Protein AF-A0A357B4Y9-F1 (afdb_monomer)

Radius of gyration: 15.04 Å; Cα contacts (8 Å, |Δi|>4): 105; chains: 1; bounding box: 45×20×36 Å

pLDDT: mean 73.41, std 16.6, range [34.28, 91.31]

Nearest PDB structures (foldseek):
  6k0r-assembly2_G  TM=5.530E-01  e=3.514E+00  Homo sapiens
  4ww4-assembly1_A  TM=5.555E-01  e=6.642E+00  Thermochaetoides thermophila DSM 1495
  4wvy-assembly1_A  TM=4.750E-01  e=5.583E+00  Thermochaetoides thermophila DSM 1495
  7qho-assembly1_I  TM=3.592E-01  e=8.372E+00  Corynebacterium glutamicum ATCC 13032

Secondary structure (DSSP, 8-state):
-HHHHT-EEEEETTEEEEES-HHHHHHHHHHHHHHHHHHHTT----HHHHHHHHHHHHTT-GGGHHHHTS----B-TTS-B---SSHHHHTT-

Mean predicted aligned error: 10.37 Å

Sequence (93 aa):
IETELGVRVADRADQIHISGEVEAVMKAEKAINGLLLLASRGENIDAQNVRYILKLVGEGREAKISELSGDVVCITAKGKPIKAKTLGQKAYV

Foldseek 3Di:
DCVVLVWDWDDDDNDIDIDDDPLSSVLVVLLVVLVVLCVVLVHDDDPLLSVVCSVCSVVVNSVCSNVLSVDQDDAPP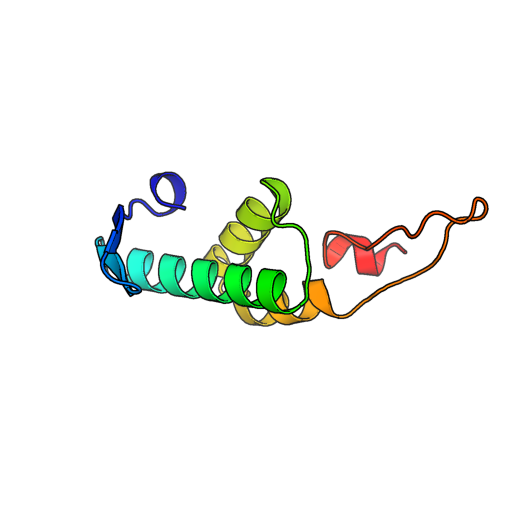VRDGDRQNDPVSVVVD

Solvent-accessible surface area (backbone atoms only — not comparable to full-atom values): 5648 Å² total; per-residue (Å²): 103,42,86,80,52,65,32,49,77,44,83,55,94,98,38,81,46,70,46,61,54,70,69,36,37,54,41,50,52,54,35,51,52,47,50,50,54,39,47,76,70,71,45,85,87,46,76,65,57,53,52,50,41,48,50,30,36,73,70,75,42,51,78,54,54,66,57,58,77,67,53,87,55,62,62,45,102,82,75,53,74,47,64,48,88,40,72,75,49,49,78,77,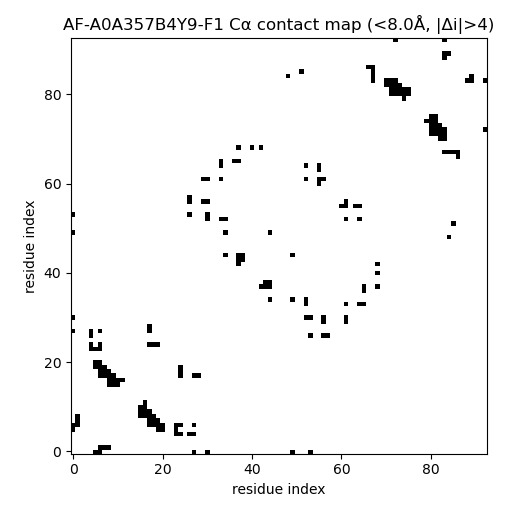105

Structure (mmCIF, N/CA/C/O backbone):
data_AF-A0A357B4Y9-F1
#
_entry.id   AF-A0A357B4Y9-F1
#
loop_
_atom_site.group_PDB
_atom_site.id
_atom_site.type_symbol
_atom_site.label_atom_id
_atom_site.label_alt_id
_atom_site.label_comp_id
_atom_site.label_asym_id
_atom_site.label_entity_id
_atom_site.label_seq_id
_atom_site.pdbx_PDB_ins_code
_atom_site.Cartn_x
_atom_site.Cartn_y
_atom_site.Cartn_z
_atom_site.occupancy
_atom_site.B_iso_or_equiv
_atom_site.auth_seq_id
_atom_site.auth_comp_id
_atom_site.auth_asym_id
_atom_site.auth_atom_id
_atom_site.pdbx_PDB_model_num
ATOM 1 N N . ILE A 1 1 ? -0.972 -6.637 4.911 1.00 78.81 1 ILE A N 1
ATOM 2 C CA . ILE A 1 1 ? -1.995 -5.569 5.037 1.00 78.81 1 ILE A CA 1
ATOM 3 C C . ILE A 1 1 ? -2.784 -5.768 6.322 1.00 78.81 1 ILE A C 1
ATOM 5 O O . ILE A 1 1 ? -2.590 -4.976 7.227 1.00 78.81 1 ILE A O 1
ATOM 9 N N . GLU A 1 2 ? -3.573 -6.840 6.449 1.00 83.94 2 GLU A N 1
ATOM 10 C CA . GLU A 1 2 ? -4.400 -7.092 7.644 1.00 83.94 2 GLU A CA 1
ATOM 11 C C . GLU A 1 2 ? -3.602 -7.078 8.954 1.00 83.94 2 GLU A C 1
ATOM 13 O O . GLU A 1 2 ? -3.880 -6.277 9.838 1.00 83.94 2 GLU A O 1
ATOM 18 N N . THR A 1 3 ? -2.537 -7.878 9.047 1.00 84.50 3 THR A N 1
ATOM 19 C CA . THR A 1 3 ? -1.677 -7.945 10.243 1.00 84.50 3 THR A CA 1
ATOM 20 C C . THR A 1 3 ? -0.941 -6.638 10.540 1.00 84.50 3 THR A C 1
ATOM 22 O O . THR A 1 3 ? -0.693 -6.320 11.694 1.00 84.50 3 THR A O 1
ATOM 25 N N . GLU A 1 4 ? -0.571 -5.888 9.503 1.00 82.75 4 GLU A N 1
ATOM 26 C CA . GLU A 1 4 ? 0.328 -4.731 9.621 1.00 82.75 4 GLU A CA 1
ATOM 27 C C . GLU A 1 4 ? -0.424 -3.436 9.941 1.00 82.75 4 GLU A C 1
ATOM 29 O O . GLU A 1 4 ? 0.123 -2.545 10.578 1.00 82.75 4 GLU A O 1
ATOM 34 N N . LEU A 1 5 ? -1.693 -3.354 9.534 1.00 83.88 5 LEU A N 1
ATOM 35 C CA . LEU A 1 5 ? -2.583 -2.233 9.835 1.00 83.88 5 LEU A CA 1
ATOM 36 C C . LEU A 1 5 ? -3.631 -2.578 10.902 1.00 83.88 5 LEU A C 1
ATOM 38 O O . LEU A 1 5 ? -4.369 -1.696 11.319 1.00 83.88 5 LEU A O 1
ATOM 42 N N . GLY A 1 6 ? -3.731 -3.837 11.338 1.00 87.44 6 GLY A N 1
ATOM 43 C CA . GLY A 1 6 ? -4.756 -4.269 12.294 1.00 87.44 6 GLY A CA 1
ATOM 44 C C . GLY A 1 6 ? -6.181 -4.209 11.730 1.00 87.44 6 GLY A C 1
ATOM 45 O O . GLY A 1 6 ? -7.134 -4.009 12.478 1.00 87.44 6 GLY A O 1
ATOM 46 N N . VAL A 1 7 ? -6.332 -4.357 10.411 1.00 91.31 7 VAL A N 1
ATOM 47 C CA . VAL A 1 7 ? -7.632 -4.345 9.720 1.00 91.31 7 VAL A CA 1
ATOM 48 C C . VAL A 1 7 ? -8.025 -5.745 9.277 1.00 91.31 7 VAL A C 1
ATOM 50 O O . VAL A 1 7 ? -7.174 -6.614 9.096 1.00 91.31 7 VAL A O 1
ATOM 53 N N . ARG A 1 8 ? -9.314 -5.941 9.022 1.00 88.81 8 ARG A N 1
ATOM 54 C CA . ARG A 1 8 ? -9.850 -7.138 8.381 1.00 88.81 8 ARG A CA 1
ATOM 55 C C . ARG A 1 8 ? -10.355 -6.790 6.990 1.00 88.81 8 ARG A C 1
ATOM 57 O O . ARG A 1 8 ? -11.183 -5.887 6.850 1.00 88.81 8 ARG A O 1
ATOM 64 N N . VAL A 1 9 ? -9.864 -7.508 5.988 1.00 86.50 9 VAL A N 1
ATOM 65 C CA . VAL A 1 9 ? -10.217 -7.337 4.579 1.00 86.50 9 VAL A CA 1
ATOM 66 C C . VAL A 1 9 ? -10.973 -8.581 4.123 1.00 86.50 9 VAL A C 1
ATOM 68 O O . VAL A 1 9 ? -10.475 -9.697 4.223 1.00 86.50 9 VAL A O 1
ATOM 71 N N . ALA A 1 10 ? -12.194 -8.399 3.632 1.00 86.06 10 ALA A N 1
ATOM 72 C CA . ALA A 1 10 ? -13.017 -9.473 3.093 1.00 86.06 10 ALA A CA 1
ATOM 73 C C . ALA A 1 10 ? -13.416 -9.149 1.655 1.00 86.06 10 ALA A C 1
ATOM 75 O O . ALA A 1 10 ? -13.877 -8.048 1.377 1.00 86.06 10 ALA A O 1
ATOM 76 N N . ASP A 1 11 ? -13.275 -10.119 0.762 1.00 82.50 11 ASP A N 1
ATOM 77 C CA . ASP A 1 11 ? -13.760 -10.030 -0.613 1.00 82.50 11 ASP A CA 1
ATOM 78 C C . ASP A 1 11 ? -15.136 -10.707 -0.712 1.00 82.50 11 ASP A C 1
ATOM 80 O O . ASP A 1 11 ? -15.299 -11.864 -0.303 1.00 82.50 11 ASP A O 1
ATOM 84 N N . ARG A 1 12 ? -16.152 -9.972 -1.173 1.00 81.81 12 ARG A N 1
ATOM 85 C CA . ARG A 1 12 ? -17.505 -10.490 -1.415 1.00 81.81 12 ARG A CA 1
ATOM 86 C C . ARG A 1 12 ? -18.140 -9.791 -2.608 1.00 81.81 12 ARG A C 1
ATOM 88 O O . ARG A 1 12 ? -18.304 -8.579 -2.581 1.00 81.81 12 ARG A O 1
ATOM 95 N N . ALA A 1 13 ? -18.623 -10.577 -3.572 1.00 68.56 13 ALA A N 1
ATOM 96 C CA . ALA A 1 13 ? -19.460 -10.102 -4.680 1.00 68.56 13 ALA A CA 1
ATOM 97 C C . ALA A 1 13 ? -18.863 -8.875 -5.402 1.00 68.56 13 ALA A C 1
ATOM 99 O O . ALA A 1 13 ? -19.511 -7.832 -5.500 1.00 68.56 13 ALA A O 1
ATOM 100 N N . ASP A 1 14 ? -17.610 -9.013 -5.847 1.00 75.31 14 ASP A N 1
ATOM 101 C CA . ASP A 1 14 ? -16.813 -7.981 -6.529 1.00 75.31 14 ASP A CA 1
ATOM 102 C C . ASP A 1 14 ? -16.541 -6.712 -5.704 1.00 75.31 14 ASP A C 1
ATOM 104 O O . ASP A 1 14 ? -16.164 -5.671 -6.243 1.00 75.31 14 ASP A O 1
ATOM 108 N N . GLN A 1 15 ? -16.713 -6.779 -4.382 1.00 77.44 15 GLN A N 1
ATOM 109 C CA . GLN A 1 15 ? -16.444 -5.673 -3.473 1.00 77.44 15 GLN A CA 1
ATOM 110 C C . GLN A 1 15 ? -15.471 -6.085 -2.373 1.00 77.44 15 GLN A C 1
ATOM 112 O O . GLN A 1 15 ? -15.625 -7.114 -1.712 1.00 77.44 15 GLN A O 1
ATOM 117 N N . ILE A 1 16 ? -14.497 -5.210 -2.129 1.00 84.19 16 ILE A N 1
ATOM 118 C CA . ILE A 1 16 ? -13.558 -5.337 -1.021 1.00 84.19 16 ILE A CA 1
ATOM 119 C C . ILE A 1 16 ? -14.134 -4.594 0.183 1.00 84.19 16 ILE A C 1
ATOM 121 O O . ILE A 1 16 ? -14.293 -3.375 0.166 1.00 84.19 16 ILE A O 1
ATOM 125 N N . HIS A 1 17 ? -14.426 -5.333 1.248 1.00 86.31 17 HIS A N 1
ATOM 126 C CA . HIS A 1 17 ? -14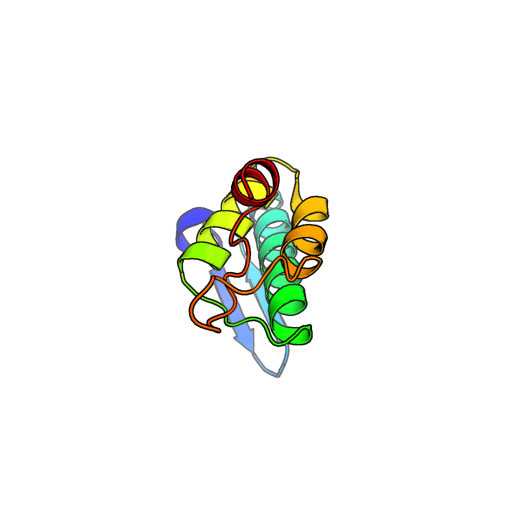.886 -4.794 2.517 1.00 86.31 17 HIS A CA 1
ATOM 127 C C . HIS A 1 17 ? -13.722 -4.700 3.503 1.00 86.31 17 HIS A C 1
ATOM 129 O O . HIS A 1 17 ? -13.085 -5.706 3.818 1.00 86.31 17 HIS A O 1
ATOM 135 N N . ILE A 1 18 ? -13.453 -3.498 4.011 1.00 89.31 18 ILE A N 1
ATOM 136 C CA . ILE A 1 18 ? -12.380 -3.237 4.974 1.00 89.31 18 ILE A CA 1
ATOM 137 C C . ILE A 1 18 ? -13.021 -2.801 6.287 1.00 89.31 18 ILE A C 1
ATOM 139 O O . ILE A 1 18 ? -13.815 -1.866 6.319 1.00 89.31 18 ILE A O 1
ATOM 143 N N . SER A 1 19 ? -12.672 -3.479 7.375 1.00 88.81 19 SER A N 1
ATOM 144 C CA . SER A 1 19 ? -13.191 -3.191 8.714 1.00 88.81 19 SER A CA 1
ATOM 145 C C . SER A 1 19 ? -12.052 -3.078 9.722 1.00 88.81 19 SER A C 1
ATOM 147 O O . SER A 1 19 ? -11.079 -3.829 9.662 1.00 88.81 19 SER A O 1
ATOM 149 N N . GLY A 1 20 ? -12.154 -2.115 10.634 1.00 90.50 20 GLY A N 1
ATOM 150 C CA . GLY A 1 20 ? -11.113 -1.790 11.605 1.00 90.50 20 GLY A CA 1
ATOM 151 C C . GLY A 1 20 ? -11.255 -0.359 12.115 1.00 90.50 20 GLY A C 1
ATOM 152 O O . GLY A 1 20 ? -12.298 0.271 11.937 1.00 90.50 20 GLY A O 1
ATOM 153 N N . GLU A 1 21 ? -10.199 0.156 12.737 1.00 91.19 21 GLU A N 1
ATOM 154 C CA . GLU A 1 21 ? -10.123 1.558 13.146 1.00 91.19 21 GLU A CA 1
ATOM 155 C C . GLU A 1 21 ? -10.105 2.488 11.925 1.00 91.19 21 GLU A C 1
ATOM 157 O O . GLU A 1 21 ? -9.475 2.176 10.916 1.00 91.19 21 GLU A O 1
ATOM 162 N N . VAL A 1 22 ? -10.772 3.643 12.014 1.00 89.06 22 VAL A N 1
ATOM 163 C CA . VAL A 1 22 ? -10.964 4.575 10.886 1.00 89.06 22 VAL A CA 1
ATOM 164 C C . VAL A 1 22 ? -9.644 4.920 10.189 1.00 89.06 22 VAL A C 1
ATOM 166 O O . VAL A 1 22 ? -9.552 4.855 8.963 1.00 89.06 22 VAL A O 1
ATOM 169 N N . GLU A 1 23 ? -8.599 5.236 10.955 1.00 88.25 23 GLU A N 1
ATOM 170 C CA . GLU A 1 23 ? -7.292 5.587 10.394 1.00 88.25 23 GLU A CA 1
ATOM 171 C C . GLU A 1 23 ? -6.630 4.396 9.683 1.00 88.25 23 GLU A C 1
ATOM 173 O O . GLU A 1 23 ? -6.053 4.540 8.602 1.00 88.25 23 GLU A O 1
ATOM 178 N N . ALA A 1 24 ? -6.755 3.200 10.256 1.00 89.19 24 ALA A N 1
ATOM 179 C CA . ALA A 1 24 ? -6.224 1.973 9.683 1.00 89.19 24 ALA A CA 1
ATOM 180 C C . ALA A 1 24 ? -6.969 1.563 8.404 1.00 89.19 24 ALA A C 1
ATOM 182 O O . ALA A 1 24 ? -6.336 1.149 7.432 1.00 89.19 24 ALA A O 1
ATOM 183 N N . VAL A 1 25 ? -8.294 1.737 8.372 1.00 90.62 25 VAL A N 1
ATOM 184 C CA . VAL A 1 25 ? -9.136 1.506 7.189 1.00 90.62 25 VAL A CA 1
ATOM 185 C C . VAL A 1 25 ? -8.727 2.443 6.054 1.00 90.62 25 VAL A C 1
ATOM 187 O O . VAL A 1 25 ? -8.494 1.968 4.944 1.00 90.62 25 VAL A O 1
ATOM 190 N N . MET A 1 26 ? -8.529 3.738 6.329 1.00 89.19 26 MET A N 1
ATOM 191 C CA . MET A 1 26 ? -8.053 4.688 5.314 1.00 89.19 26 MET A CA 1
ATOM 192 C C . MET A 1 26 ? -6.661 4.325 4.779 1.00 89.19 26 MET A C 1
ATOM 194 O O . MET A 1 26 ? -6.402 4.424 3.579 1.00 89.19 26 MET A O 1
ATOM 198 N N . LYS A 1 27 ? -5.745 3.873 5.645 1.00 88.44 27 LYS A N 1
ATOM 199 C CA . LYS A 1 27 ? -4.423 3.386 5.210 1.00 88.44 27 LYS A CA 1
ATOM 200 C C . LYS A 1 27 ? -4.547 2.113 4.365 1.00 88.44 27 LYS A C 1
ATOM 202 O O . LYS A 1 27 ? -3.875 1.976 3.345 1.00 88.44 27 LYS A O 1
ATOM 207 N N . ALA A 1 28 ? -5.422 1.188 4.740 1.00 89.38 28 ALA A N 1
ATOM 208 C CA . ALA A 1 28 ? -5.631 -0.048 3.996 1.00 89.38 28 ALA A CA 1
ATOM 209 C C . ALA A 1 28 ? -6.224 0.216 2.606 1.00 89.38 28 ALA A C 1
ATOM 211 O O . ALA A 1 28 ? -5.737 -0.343 1.624 1.00 89.38 28 ALA A O 1
ATOM 212 N N . GLU A 1 29 ? -7.198 1.120 2.507 1.00 89.38 29 GLU A N 1
ATOM 213 C CA . GLU A 1 29 ? -7.778 1.566 1.239 1.00 89.38 29 GLU A CA 1
ATOM 214 C C . GLU A 1 29 ? -6.709 2.167 0.316 1.00 89.38 29 GLU A C 1
ATOM 216 O O . GLU A 1 29 ? -6.563 1.746 -0.833 1.00 89.38 29 GLU A O 1
ATOM 221 N N . LYS A 1 30 ? -5.889 3.096 0.827 1.00 88.88 30 LYS A N 1
ATOM 222 C CA . LYS A 1 30 ? -4.778 3.692 0.066 1.00 88.88 30 LYS A CA 1
ATOM 223 C C . LYS A 1 30 ? -3.773 2.642 -0.413 1.00 88.88 30 LYS A C 1
ATOM 225 O O . LYS A 1 30 ? -3.319 2.704 -1.555 1.00 88.88 30 LYS A O 1
ATOM 230 N N . ALA A 1 31 ? -3.435 1.669 0.434 1.00 88.19 31 ALA A N 1
ATOM 231 C CA . ALA A 1 31 ? -2.514 0.594 0.075 1.00 88.19 31 ALA A CA 1
ATOM 232 C C . ALA A 1 31 ? -3.085 -0.307 -1.031 1.00 88.19 31 ALA A C 1
ATOM 234 O O . ALA A 1 31 ? -2.379 -0.627 -1.987 1.00 88.19 31 ALA A O 1
ATOM 235 N N . ILE A 1 32 ? -4.364 -0.677 -0.933 1.00 87.88 32 ILE A N 1
ATOM 236 C CA . ILE A 1 32 ? -5.055 -1.499 -1.936 1.00 87.88 32 ILE A CA 1
ATOM 237 C C . ILE A 1 32 ? -5.168 -0.748 -3.266 1.00 87.88 32 ILE A C 1
ATOM 239 O O . ILE A 1 32 ? -4.832 -1.314 -4.304 1.00 87.88 32 ILE A O 1
ATOM 243 N N . ASN A 1 33 ? -5.526 0.537 -3.246 1.00 86.88 33 ASN A N 1
ATOM 244 C CA . ASN A 1 33 ? -5.539 1.379 -4.447 1.00 86.88 33 ASN A CA 1
ATOM 245 C C . ASN A 1 33 ? -4.150 1.489 -5.093 1.00 86.88 33 ASN A C 1
ATOM 247 O O . ASN A 1 33 ? -4.019 1.404 -6.313 1.00 86.88 33 ASN A O 1
ATOM 251 N N . GLY A 1 34 ? -3.094 1.610 -4.285 1.00 84.19 34 GLY A N 1
ATOM 252 C CA . GLY A 1 34 ? -1.715 1.585 -4.768 1.00 84.19 34 GLY A CA 1
ATOM 253 C C . GLY A 1 34 ? -1.335 0.267 -5.450 1.00 84.19 34 GLY A C 1
ATOM 254 O O . GLY A 1 34 ? -0.688 0.272 -6.496 1.00 84.19 34 GLY A O 1
ATOM 255 N N . LEU A 1 35 ? -1.772 -0.866 -4.896 1.00 84.25 35 LEU A N 1
ATOM 256 C CA . LEU A 1 35 ? -1.553 -2.190 -5.485 1.00 84.25 35 LEU A CA 1
ATOM 257 C C . LEU A 1 35 ? -2.350 -2.384 -6.779 1.00 84.25 35 LEU A C 1
ATOM 259 O O . LEU A 1 35 ? -1.796 -2.883 -7.757 1.00 84.25 35 LEU A O 1
ATOM 263 N N . LEU A 1 36 ? -3.609 -1.940 -6.814 1.00 84.19 36 LEU A N 1
ATOM 264 C CA . LEU A 1 36 ? -4.433 -1.941 -8.025 1.00 84.19 36 LEU A CA 1
ATOM 265 C C . LEU A 1 36 ? -3.794 -1.102 -9.134 1.00 84.19 36 LEU A C 1
ATOM 267 O O . LEU A 1 36 ? -3.773 -1.530 -10.286 1.00 84.19 36 LEU A O 1
ATOM 271 N N . LEU A 1 37 ? -3.204 0.049 -8.797 1.00 82.19 37 LEU A N 1
ATOM 272 C CA . LEU A 1 37 ? -2.474 0.873 -9.759 1.00 82.19 37 LEU A CA 1
ATOM 273 C C . LEU A 1 37 ? -1.281 0.119 -10.361 1.00 82.19 37 LEU A C 1
ATOM 275 O O . LEU A 1 37 ? -1.112 0.134 -11.580 1.00 82.19 37 LEU A O 1
ATOM 279 N N . LEU A 1 38 ? -0.483 -0.571 -9.540 1.00 79.94 38 LEU A N 1
ATOM 280 C CA . LEU A 1 38 ? 0.622 -1.401 -10.033 1.00 79.94 38 LEU A CA 1
ATOM 281 C C . LEU A 1 38 ? 0.116 -2.541 -10.934 1.00 79.94 38 LEU A C 1
ATOM 283 O O . LEU A 1 38 ? 0.619 -2.705 -12.047 1.00 79.94 38 LEU A O 1
ATOM 287 N N . ALA A 1 39 ? -0.918 -3.271 -10.503 1.00 79.81 39 ALA A N 1
ATOM 288 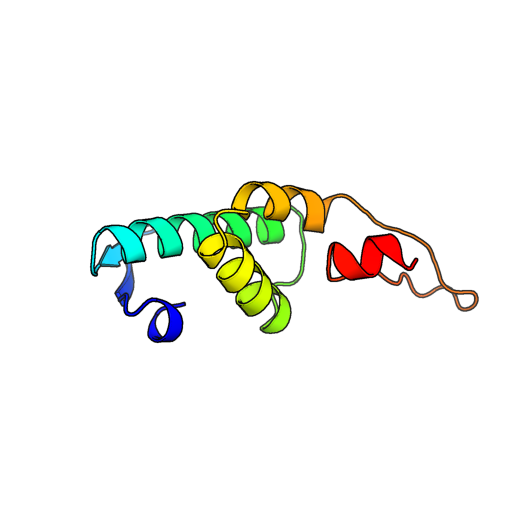C CA . ALA A 1 39 ? -1.519 -4.350 -11.291 1.00 79.81 39 ALA A CA 1
ATOM 289 C C . ALA A 1 39 ? -2.078 -3.854 -12.633 1.00 79.81 39 ALA A C 1
ATOM 291 O O . ALA A 1 39 ? -1.829 -4.471 -13.667 1.00 79.81 39 ALA A O 1
ATOM 292 N N . SER A 1 40 ? -2.772 -2.710 -12.643 1.00 79.38 40 SER A N 1
ATOM 293 C CA . SER A 1 40 ? -3.339 -2.108 -13.861 1.00 79.38 40 SER A CA 1
ATOM 294 C C . SER A 1 40 ? -2.278 -1.745 -14.905 1.00 79.38 40 SER A C 1
ATOM 296 O O . SER A 1 40 ? -2.570 -1.675 -16.095 1.00 79.38 40 SER A O 1
ATOM 298 N N . ARG A 1 41 ? -1.029 -1.549 -14.465 1.00 77.62 41 ARG A N 1
ATOM 299 C CA . ARG A 1 41 ? 0.132 -1.239 -15.309 1.00 77.62 41 ARG A CA 1
ATOM 300 C C . ARG A 1 41 ? 0.943 -2.483 -15.695 1.00 77.62 41 ARG A C 1
ATOM 302 O O . ARG A 1 41 ? 1.999 -2.349 -16.307 1.00 77.62 41 ARG A O 1
ATOM 309 N N . GLY A 1 42 ? 0.468 -3.683 -15.350 1.00 75.06 42 GLY A N 1
ATOM 310 C CA . GLY A 1 42 ? 1.133 -4.952 -15.661 1.00 75.06 42 GLY A CA 1
ATOM 311 C C . GLY A 1 42 ? 2.355 -5.254 -14.788 1.00 75.06 42 GLY A C 1
ATOM 312 O O . GLY A 1 42 ? 3.185 -6.083 -15.160 1.00 75.06 42 GLY A O 1
ATOM 313 N N . GLU A 1 43 ? 2.500 -4.584 -13.641 1.00 74.62 43 GLU A N 1
ATOM 314 C CA . GLU A 1 43 ? 3.546 -4.904 -12.668 1.00 74.62 43 GLU A CA 1
ATOM 315 C C . GLU A 1 43 ? 3.213 -6.209 -11.946 1.00 74.62 43 GLU A C 1
ATOM 317 O O . GLU A 1 43 ? 2.083 -6.425 -11.504 1.00 74.62 43 GLU A O 1
ATOM 322 N N . ASN A 1 44 ? 4.224 -7.050 -11.730 1.00 75.25 44 ASN A N 1
ATOM 323 C CA . ASN A 1 44 ? 4.072 -8.178 -10.820 1.00 75.25 44 ASN A CA 1
ATOM 324 C C . ASN A 1 44 ? 4.015 -7.668 -9.375 1.00 75.25 44 ASN A C 1
ATOM 326 O O . ASN A 1 44 ? 4.936 -7.002 -8.898 1.00 75.25 44 ASN A O 1
ATOM 330 N N . ILE A 1 45 ? 2.941 -8.007 -8.664 1.00 79.94 45 ILE A N 1
ATOM 331 C CA . ILE A 1 45 ? 2.824 -7.738 -7.232 1.00 79.94 45 ILE A CA 1
ATOM 332 C C . ILE A 1 45 ? 3.581 -8.831 -6.478 1.00 79.94 45 ILE A C 1
ATOM 334 O O . ILE A 1 45 ? 3.184 -9.994 -6.485 1.00 79.94 45 ILE A O 1
ATOM 338 N N . ASP A 1 46 ? 4.663 -8.449 -5.805 1.00 81.56 46 ASP A N 1
ATOM 339 C CA . ASP A 1 46 ? 5.411 -9.318 -4.902 1.00 81.56 46 ASP A CA 1
ATOM 340 C C . ASP A 1 46 ? 5.359 -8.801 -3.452 1.00 81.56 46 ASP A C 1
ATOM 342 O O . ASP A 1 46 ? 4.881 -7.701 -3.154 1.00 81.56 46 ASP A O 1
ATOM 346 N N . ALA A 1 47 ? 5.865 -9.604 -2.514 1.00 78.62 47 ALA A N 1
ATOM 347 C CA . ALA A 1 47 ? 5.882 -9.240 -1.098 1.00 78.62 47 ALA A CA 1
ATOM 348 C C . ALA A 1 47 ? 6.714 -7.974 -0.803 1.00 78.62 47 ALA A C 1
ATOM 350 O O . ALA A 1 47 ? 6.494 -7.316 0.215 1.00 78.62 47 ALA A O 1
ATOM 351 N N . GLN A 1 48 ? 7.680 -7.629 -1.659 1.00 76.56 48 GLN A N 1
ATOM 352 C CA . GLN A 1 48 ? 8.487 -6.421 -1.508 1.00 76.56 48 GLN A CA 1
ATOM 353 C C . GLN A 1 48 ? 7.667 -5.177 -1.872 1.00 76.56 48 GLN A C 1
ATOM 355 O O . GLN A 1 48 ? 7.670 -4.215 -1.101 1.00 76.56 48 GLN A O 1
ATOM 360 N N . ASN A 1 49 ? 6.925 -5.223 -2.977 1.00 78.44 49 ASN A N 1
ATOM 361 C CA . ASN A 1 49 ? 6.034 -4.154 -3.423 1.00 78.44 49 ASN A CA 1
ATOM 362 C C . ASN A 1 49 ? 4.948 -3.876 -2.380 1.00 78.44 49 ASN A C 1
ATOM 364 O O . ASN A 1 49 ? 4.720 -2.721 -2.020 1.00 78.44 49 ASN A O 1
ATOM 368 N N . VAL A 1 50 ? 4.350 -4.931 -1.817 1.00 83.94 50 VAL A N 1
ATOM 369 C CA . VAL A 1 50 ? 3.345 -4.808 -0.747 1.00 83.94 50 VAL A CA 1
ATOM 370 C C . VAL A 1 50 ? 3.923 -4.109 0.487 1.00 83.94 50 VAL A C 1
ATOM 372 O O . VAL A 1 50 ? 3.331 -3.147 0.974 1.00 83.94 50 VAL A O 1
ATOM 375 N N . ARG A 1 51 ? 5.098 -4.534 0.972 1.00 84.38 51 ARG A N 1
ATOM 376 C CA . ARG A 1 51 ? 5.760 -3.889 2.123 1.00 84.38 51 ARG A CA 1
ATOM 377 C C . ARG A 1 51 ? 6.117 -2.432 1.849 1.00 84.38 51 ARG A C 1
ATOM 379 O O . ARG A 1 51 ? 5.949 -1.581 2.717 1.00 84.38 51 ARG A O 1
ATOM 386 N N . TYR A 1 52 ? 6.614 -2.133 0.652 1.00 82.81 52 TYR A N 1
ATOM 387 C CA . TYR A 1 52 ? 7.008 -0.772 0.301 1.00 82.81 52 TYR A CA 1
ATOM 388 C C . TYR A 1 52 ? 5.801 0.167 0.200 1.00 82.81 52 TYR A C 1
ATOM 390 O O . TYR A 1 52 ? 5.854 1.279 0.720 1.00 82.81 52 TYR A O 1
ATOM 398 N N . ILE A 1 53 ? 4.692 -0.296 -0.381 1.00 84.62 53 ILE A N 1
ATOM 399 C CA . ILE A 1 53 ? 3.429 0.450 -0.413 1.00 84.62 53 ILE A CA 1
ATOM 400 C C . ILE A 1 53 ? 2.906 0.703 1.001 1.00 84.62 53 ILE A C 1
ATOM 402 O O . ILE A 1 53 ? 2.573 1.840 1.322 1.00 84.62 53 ILE A O 1
ATOM 406 N N . LEU A 1 54 ? 2.884 -0.316 1.865 1.00 85.75 54 LEU A N 1
ATOM 407 C CA . LEU A 1 54 ? 2.447 -0.157 3.257 1.00 85.75 54 LEU A CA 1
ATOM 408 C C . LEU A 1 54 ? 3.292 0.878 4.004 1.00 85.75 54 LEU A C 1
ATOM 410 O O . LEU A 1 54 ? 2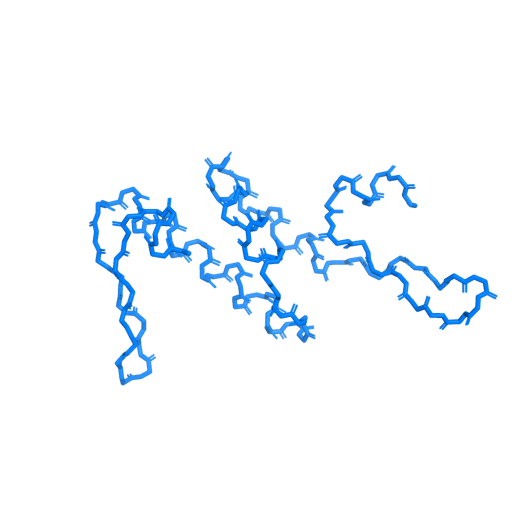.743 1.735 4.695 1.00 85.75 54 LEU A O 1
ATOM 414 N N . LYS A 1 55 ? 4.612 0.864 3.794 1.00 85.25 55 LYS A N 1
ATOM 415 C CA . LYS A 1 55 ? 5.515 1.879 4.341 1.00 85.25 55 LYS A CA 1
ATOM 416 C C . LYS A 1 55 ? 5.202 3.281 3.811 1.00 85.25 55 LYS A C 1
ATOM 418 O O . LYS A 1 55 ? 5.100 4.212 4.602 1.00 85.25 55 LYS A O 1
ATOM 423 N N . LEU A 1 56 ? 5.026 3.442 2.498 1.00 84.88 56 LEU A N 1
ATOM 424 C CA . LEU A 1 56 ? 4.704 4.740 1.893 1.00 84.88 56 LEU A CA 1
ATOM 425 C C . LEU A 1 56 ? 3.381 5.303 2.413 1.00 84.88 56 LEU A C 1
ATOM 427 O O . LEU A 1 56 ? 3.303 6.492 2.705 1.00 84.88 56 LEU A O 1
ATOM 431 N N . VAL A 1 57 ? 2.362 4.460 2.557 1.00 85.69 57 VAL A N 1
ATOM 432 C CA . VAL A 1 57 ? 1.065 4.865 3.108 1.00 85.69 57 VAL A CA 1
ATOM 433 C C . VAL A 1 57 ? 1.176 5.206 4.597 1.00 85.69 57 VAL A C 1
ATOM 435 O O . VAL A 1 57 ? 0.581 6.185 5.044 1.00 85.69 57 VAL A O 1
ATOM 438 N N . GLY A 1 58 ? 1.969 4.452 5.363 1.00 82.25 58 GLY A N 1
ATOM 439 C CA . GLY A 1 58 ? 2.268 4.768 6.763 1.00 82.25 58 GLY A CA 1
ATOM 440 C C . GLY A 1 58 ? 2.986 6.111 6.942 1.00 82.25 58 GLY A C 1
ATOM 441 O O . GLY A 1 58 ? 2.735 6.809 7.918 1.00 82.25 58 GLY A O 1
ATOM 442 N N . GLU A 1 59 ? 3.825 6.499 5.978 1.00 85.00 59 GLU A N 1
ATOM 443 C CA . GLU A 1 59 ? 4.528 7.791 5.937 1.00 85.00 59 GLU A CA 1
ATOM 444 C C . GLU A 1 59 ? 3.682 8.942 5.345 1.00 85.00 59 GLU A C 1
ATOM 446 O O . GLU A 1 59 ? 4.177 10.066 5.263 1.00 85.00 59 GLU A O 1
ATOM 451 N N . GLY A 1 60 ? 2.443 8.695 4.893 1.00 81.19 60 GLY A 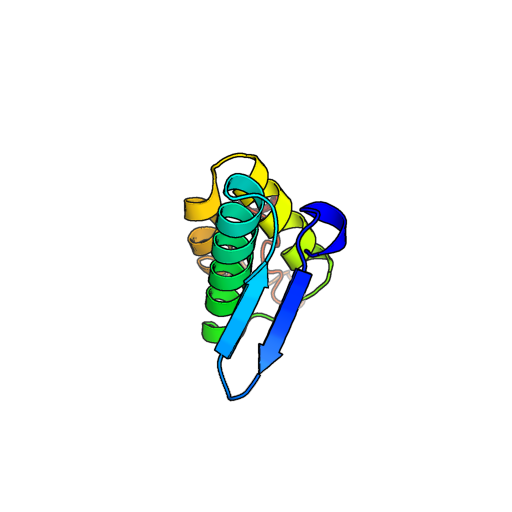N 1
ATOM 452 C CA . GLY A 1 60 ? 1.615 9.700 4.202 1.00 81.19 60 GLY A CA 1
ATOM 453 C C . GLY A 1 60 ? 2.165 10.113 2.829 1.00 81.19 60 GLY A C 1
ATOM 454 O O . GLY A 1 60 ? 1.982 11.242 2.374 1.00 81.19 60 GLY A O 1
ATOM 455 N N . ARG A 1 61 ? 2.926 9.221 2.188 1.00 82.19 61 ARG A N 1
ATOM 456 C CA . ARG A 1 61 ? 3.620 9.425 0.905 1.00 82.19 61 ARG A CA 1
ATOM 457 C C . ARG A 1 61 ? 3.036 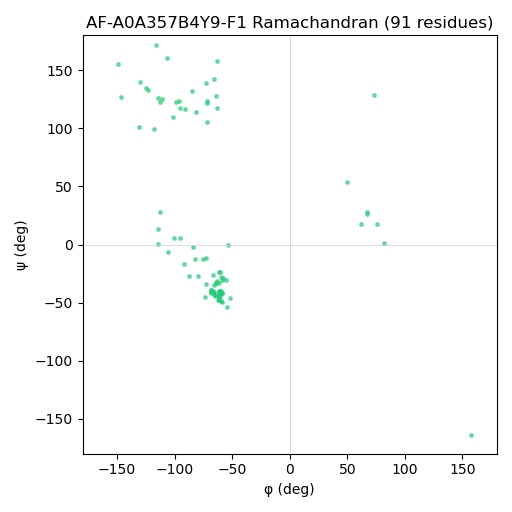8.548 -0.199 1.00 82.19 61 ARG A C 1
ATOM 459 O O . ARG A 1 61 ? 3.735 8.198 -1.148 1.00 82.19 61 ARG A O 1
ATOM 466 N N . GLU A 1 62 ? 1.757 8.206 -0.107 1.00 75.75 62 GLU A N 1
ATOM 467 C CA . GLU A 1 62 ? 1.042 7.355 -1.062 1.00 75.75 62 GLU A CA 1
ATOM 468 C C . GLU A 1 62 ? 1.059 7.895 -2.500 1.00 75.75 62 GLU A C 1
ATOM 470 O O . GLU A 1 62 ? 1.082 7.110 -3.445 1.00 75.75 62 GLU A O 1
ATOM 475 N N . ALA A 1 63 ? 1.147 9.217 -2.689 1.00 75.50 63 ALA A N 1
ATOM 476 C CA . ALA A 1 63 ? 1.258 9.837 -4.014 1.00 75.50 63 ALA A CA 1
ATOM 477 C C . ALA A 1 63 ? 2.453 9.286 -4.821 1.00 75.50 63 ALA A C 1
ATOM 479 O O . ALA A 1 63 ? 2.382 9.135 -6.043 1.00 75.50 63 ALA A O 1
ATOM 480 N N . LYS A 1 64 ? 3.520 8.885 -4.119 1.00 72.94 64 LYS A N 1
ATOM 481 C CA . LYS A 1 64 ? 4.747 8.322 -4.693 1.00 72.94 64 LYS A CA 1
ATOM 482 C C . LYS A 1 64 ? 4.595 6.896 -5.218 1.00 72.94 64 LYS A C 1
ATOM 484 O O . LYS A 1 64 ? 5.471 6.411 -5.930 1.00 72.94 64 LYS A O 1
ATOM 489 N N . ILE A 1 65 ? 3.490 6.216 -4.910 1.00 74.69 65 ILE A N 1
ATOM 490 C CA . ILE A 1 65 ? 3.208 4.877 -5.448 1.00 74.69 65 ILE A CA 1
ATOM 491 C C . ILE A 1 65 ? 3.037 4.938 -6.973 1.00 74.69 65 ILE A C 1
ATOM 493 O O . ILE A 1 65 ? 3.458 4.032 -7.689 1.00 74.69 65 ILE A O 1
ATOM 497 N N . SER A 1 66 ? 2.491 6.042 -7.487 1.00 68.94 66 SER A N 1
ATOM 498 C CA . SER A 1 66 ? 2.351 6.272 -8.929 1.00 68.94 66 SER A CA 1
ATOM 499 C C . SER A 1 66 ? 3.692 6.442 -9.658 1.00 68.94 66 SER A C 1
ATOM 501 O O . SER A 1 66 ? 3.787 6.112 -10.842 1.00 68.94 66 SER A O 1
ATOM 503 N N . GLU A 1 67 ? 4.730 6.896 -8.948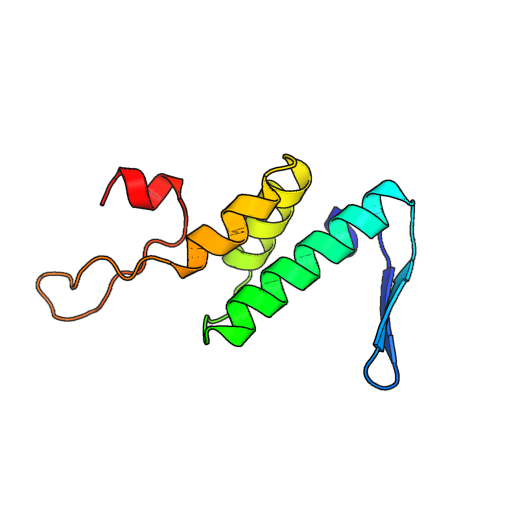 1.00 69.88 67 GLU A N 1
ATOM 504 C CA . GLU A 1 67 ? 6.087 7.090 -9.469 1.00 69.88 67 GLU A CA 1
ATOM 505 C C . GLU A 1 67 ? 6.872 5.771 -9.542 1.00 69.88 67 GLU A C 1
ATOM 507 O O . GLU A 1 67 ? 7.738 5.621 -10.400 1.00 69.88 67 GLU A O 1
ATOM 512 N N . LEU A 1 68 ? 6.547 4.778 -8.698 1.00 65.00 68 LEU A N 1
ATOM 513 C CA . LEU A 1 68 ? 7.173 3.443 -8.742 1.00 65.00 68 LEU A CA 1
ATOM 514 C C . LEU A 1 68 ? 6.972 2.728 -10.075 1.00 65.00 68 LEU A C 1
ATOM 516 O O . LEU A 1 68 ? 7.786 1.900 -10.470 1.00 65.00 68 LEU A O 1
ATOM 520 N N . SER A 1 69 ? 5.880 3.046 -10.756 1.00 57.34 69 SER A N 1
ATOM 521 C CA . SER A 1 69 ? 5.491 2.416 -12.012 1.00 57.34 69 SER A CA 1
ATOM 522 C C . SER A 1 69 ? 5.847 3.261 -13.242 1.00 57.34 69 SER A C 1
ATOM 524 O O . SER A 1 69 ? 5.486 2.886 -14.354 1.00 57.34 69 SER A O 1
ATOM 526 N N . GLY A 1 70 ? 6.549 4.388 -13.051 1.00 51.34 70 GLY A N 1
ATOM 527 C CA . GLY A 1 70 ? 6.851 5.374 -14.093 1.00 51.34 70 GLY A CA 1
ATOM 528 C C . GLY A 1 70 ? 8.167 5.187 -14.852 1.00 51.34 70 GLY A C 1
ATOM 529 O O . GLY A 1 70 ? 8.298 5.748 -15.931 1.00 51.34 70 GLY A O 1
ATOM 530 N N . ASP A 1 71 ? 9.124 4.394 -14.361 1.00 44.62 71 ASP A N 1
ATOM 531 C CA . ASP A 1 71 ? 10.474 4.388 -14.939 1.00 44.62 71 ASP A CA 1
ATOM 532 C C . ASP A 1 71 ? 10.999 2.983 -15.242 1.00 44.62 71 ASP A C 1
ATOM 534 O O . ASP A 1 71 ? 11.509 2.250 -14.392 1.00 44.62 71 ASP A O 1
ATOM 538 N N . VAL A 1 72 ? 10.915 2.626 -16.521 1.00 42.44 72 VAL A N 1
ATOM 539 C CA . VAL A 1 72 ? 11.860 1.697 -17.137 1.00 42.44 72 VAL A CA 1
ATOM 540 C C . VAL A 1 72 ? 13.186 2.448 -17.269 1.00 42.44 72 VAL A C 1
ATOM 542 O O . VAL A 1 72 ? 13.321 3.293 -18.146 1.00 42.44 72 VAL A O 1
ATOM 545 N N . VAL A 1 73 ? 14.172 2.143 -16.420 1.00 40.12 73 VAL A N 1
ATOM 546 C CA . VAL A 1 73 ? 15.552 2.617 -16.606 1.00 40.12 73 VAL A CA 1
ATOM 547 C C . VAL A 1 73 ? 16.481 1.427 -16.799 1.00 40.12 73 VAL A C 1
ATOM 549 O O . VAL A 1 73 ? 16.925 0.777 -15.865 1.00 40.12 73 VAL A O 1
ATOM 552 N N . CYS A 1 74 ? 16.764 1.224 -18.081 1.00 35.12 74 CYS A N 1
ATOM 553 C CA . CYS A 1 74 ? 18.010 0.746 -18.656 1.00 35.12 74 CYS A CA 1
ATOM 554 C C . CYS A 1 74 ? 18.408 -0.732 -18.510 1.00 35.12 74 CYS A C 1
ATOM 556 O O . CYS A 1 74 ? 18.461 -1.385 -17.469 1.00 35.12 74 CYS A O 1
ATOM 558 N N . ILE A 1 75 ? 18.714 -1.242 -19.696 1.00 34.28 75 ILE A N 1
ATOM 559 C CA . ILE A 1 75 ? 19.165 -2.573 -20.040 1.00 34.28 75 ILE A CA 1
ATOM 560 C C . ILE A 1 75 ? 20.602 -2.689 -19.530 1.00 34.28 75 ILE A C 1
ATOM 562 O O . ILE A 1 75 ? 21.467 -1.905 -19.913 1.00 34.28 75 ILE A O 1
ATOM 566 N N . THR A 1 76 ? 20.878 -3.660 -18.663 1.00 36.69 76 THR A N 1
ATOM 567 C CA . THR A 1 76 ? 22.274 -3.987 -18.335 1.00 36.69 76 THR A CA 1
ATOM 568 C C . THR A 1 76 ? 23.008 -4.493 -19.573 1.00 36.69 76 THR A C 1
ATOM 570 O O . THR A 1 76 ? 22.376 -5.026 -20.483 1.00 36.69 76 THR A O 1
ATOM 573 N N . ALA A 1 77 ? 24.343 -4.417 -19.592 1.00 44.09 77 ALA A N 1
ATOM 574 C CA . ALA A 1 77 ? 25.221 -4.840 -20.698 1.00 44.09 77 ALA A CA 1
ATOM 575 C C . ALA A 1 77 ? 25.033 -6.299 -21.209 1.00 44.09 77 ALA A C 1
ATOM 577 O O . ALA A 1 77 ? 25.711 -6.718 -22.141 1.00 44.09 77 ALA A O 1
ATOM 578 N N . LYS A 1 78 ? 24.113 -7.078 -20.620 1.00 45.28 78 LYS A N 1
ATOM 579 C CA . LYS A 1 78 ? 23.695 -8.433 -21.020 1.00 45.28 78 LYS A CA 1
ATOM 580 C C . LYS A 1 78 ? 22.234 -8.537 -21.502 1.00 45.28 78 LYS A C 1
ATOM 582 O O . LYS A 1 78 ? 21.709 -9.642 -21.598 1.00 45.28 78 LYS A O 1
ATOM 587 N N . GLY A 1 79 ? 21.549 -7.427 -21.783 1.00 35.09 79 GLY A N 1
ATOM 588 C CA . GLY A 1 79 ? 20.212 -7.448 -22.393 1.00 35.09 79 GLY 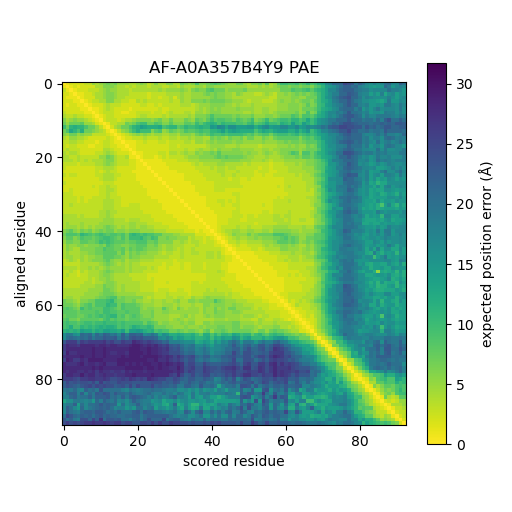A CA 1
ATOM 589 C C . GLY A 1 79 ? 19.041 -7.686 -21.429 1.00 35.09 79 GLY A C 1
ATOM 590 O O . GLY A 1 79 ? 17.898 -7.728 -21.875 1.00 35.09 79 GLY A O 1
ATOM 591 N N . LYS A 1 80 ? 19.279 -7.830 -20.115 1.00 40.47 80 LYS A N 1
ATOM 592 C CA . LYS A 1 80 ? 18.202 -8.035 -19.132 1.00 40.47 80 LYS A CA 1
ATOM 593 C C . LYS A 1 80 ? 17.802 -6.683 -18.515 1.00 40.47 80 LYS A C 1
ATOM 595 O O . LYS A 1 80 ? 18.666 -6.045 -17.898 1.00 40.47 80 LYS A O 1
ATOM 600 N N . PRO A 1 81 ? 16.550 -6.216 -18.689 1.00 43.06 81 PRO A N 1
ATOM 601 C CA . PRO A 1 81 ? 16.099 -4.951 -18.117 1.00 43.06 81 PRO A CA 1
ATOM 602 C C . PRO A 1 81 ? 16.122 -5.027 -16.586 1.00 43.06 81 PRO A C 1
ATOM 604 O O . PRO A 1 81 ? 15.572 -5.963 -16.002 1.00 43.06 81 PRO A O 1
ATOM 607 N N . ILE A 1 82 ? 16.773 -4.057 -15.937 1.00 52.66 82 ILE A N 1
ATOM 608 C CA . ILE A 1 82 ? 16.712 -3.878 -14.484 1.00 52.66 82 ILE A CA 1
ATOM 609 C C . ILE A 1 82 ? 15.743 -2.738 -14.216 1.00 52.66 82 ILE A C 1
ATOM 611 O O . ILE A 1 82 ? 16.027 -1.588 -14.505 1.00 52.66 82 ILE A O 1
ATOM 615 N N . LYS A 1 83 ? 14.574 -3.057 -13.666 1.00 53.38 83 LYS A N 1
ATOM 616 C CA . LYS A 1 83 ? 13.612 -2.044 -13.238 1.00 53.38 83 LYS A CA 1
ATOM 617 C C . LYS A 1 83 ? 13.961 -1.578 -11.827 1.00 53.38 83 LYS A C 1
ATOM 619 O O . LYS A 1 83 ? 14.189 -2.418 -10.951 1.00 53.38 83 LYS A O 1
ATOM 624 N N . ALA A 1 84 ? 14.006 -0.264 -11.605 1.00 54.41 84 ALA A N 1
ATOM 625 C CA . ALA A 1 84 ? 14.191 0.293 -10.270 1.00 54.41 84 ALA A CA 1
ATOM 626 C C . ALA A 1 84 ? 12.997 -0.111 -9.397 1.00 54.41 84 ALA A C 1
ATOM 628 O O . ALA A 1 84 ? 11.855 0.236 -9.682 1.00 54.41 84 ALA A O 1
ATOM 629 N N . LYS A 1 85 ? 13.261 -0.875 -8.334 1.00 55.69 85 LYS A N 1
ATOM 630 C CA . LYS A 1 85 ? 12.208 -1.427 -7.467 1.00 55.69 85 LYS A CA 1
ATOM 631 C C . LYS A 1 85 ? 11.724 -0.429 -6.416 1.00 55.69 85 LYS A C 1
ATOM 633 O O . LYS A 1 85 ? 10.746 -0.682 -5.723 1.00 55.69 85 LYS A O 1
ATOM 638 N N . THR A 1 86 ? 12.453 0.673 -6.240 1.00 59.22 86 THR A N 1
ATOM 639 C CA . THR A 1 86 ? 12.159 1.727 -5.263 1.00 59.22 86 THR A CA 1
ATOM 640 C C . THR A 1 86 ? 12.635 3.084 -5.781 1.00 59.22 86 THR A C 1
ATOM 642 O O . THR A 1 86 ? 13.596 3.158 -6.549 1.00 59.22 86 THR A O 1
ATOM 645 N N . LEU A 1 87 ? 12.036 4.175 -5.294 1.00 59.97 87 LEU A N 1
ATOM 646 C CA . LEU A 1 87 ? 12.483 5.538 -5.618 1.00 59.97 87 LEU A CA 1
ATOM 647 C C . LEU A 1 87 ? 13.901 5.842 -5.119 1.00 59.97 87 LEU A C 1
ATOM 649 O O . LEU A 1 87 ? 14.635 6.584 -5.761 1.00 59.97 87 LEU A O 1
ATOM 653 N N . GLY A 1 88 ? 14.312 5.243 -3.996 1.00 63.59 88 GLY A N 1
ATOM 654 C CA . GLY A 1 88 ? 15.685 5.369 -3.498 1.00 63.59 88 GLY A CA 1
ATOM 655 C C . GLY A 1 88 ? 16.705 4.717 -4.433 1.00 63.59 88 GLY A C 1
ATOM 656 O O . GLY A 1 88 ? 17.796 5.244 -4.611 1.00 63.59 88 GLY A O 1
ATOM 657 N N . GLN A 1 89 ? 16.326 3.612 -5.083 1.00 52.69 89 GLN A N 1
ATOM 658 C CA . GLN A 1 89 ? 17.154 2.964 -6.099 1.00 52.69 89 GLN A CA 1
ATOM 659 C C . GLN A 1 89 ? 17.197 3.770 -7.402 1.00 52.69 89 GLN A C 1
ATOM 661 O O . GLN A 1 89 ? 18.247 3.815 -8.029 1.00 52.69 89 GLN A O 1
ATOM 666 N N . LYS A 1 90 ? 16.108 4.460 -7.774 1.00 56.50 90 LYS A N 1
ATOM 667 C CA . LYS A 1 90 ? 16.090 5.377 -8.927 1.00 56.50 90 LYS A CA 1
ATOM 668 C C . LYS A 1 90 ? 17.129 6.501 -8.799 1.00 56.50 90 LYS A C 1
ATOM 670 O O . LYS A 1 90 ? 17.646 6.957 -9.803 1.00 56.50 90 LYS A O 1
ATOM 675 N N . ALA A 1 91 ? 17.459 6.937 -7.583 1.00 55.88 91 ALA A N 1
ATOM 676 C CA . ALA A 1 91 ? 18.478 7.968 -7.367 1.00 55.88 91 ALA A CA 1
ATOM 677 C C . ALA A 1 91 ? 19.929 7.469 -7.543 1.00 55.88 91 ALA A C 1
ATOM 679 O O . ALA A 1 91 ? 20.845 8.285 -7.580 1.00 55.88 91 ALA A O 1
ATOM 680 N N . TYR A 1 92 ? 20.140 6.151 -7.612 1.00 47.00 92 TYR A N 1
ATOM 681 C CA . TYR A 1 92 ? 21.457 5.506 -7.689 1.00 47.00 92 TYR A CA 1
ATOM 682 C C . TYR A 1 92 ? 21.704 4.768 -9.021 1.00 47.00 92 TYR A C 1
ATOM 684 O O . TYR A 1 92 ? 22.766 4.163 -9.173 1.00 47.00 92 TYR A O 1
ATOM 692 N N . VAL A 1 93 ? 20.744 4.792 -9.957 1.00 48.38 93 VAL A N 1
ATOM 693 C CA . VAL A 1 93 ? 20.812 4.158 -11.291 1.00 48.38 93 VAL A CA 1
ATOM 694 C C . VAL A 1 93 ? 20.759 5.222 -12.375 1.00 48.38 93 VAL A C 1
ATOM 696 O O . VAL A 1 93 ? 19.902 6.123 -12.253 1.00 48.38 93 VAL A O 1
#